Protein AF-A0A4Q3AHG5-F1 (afdb_monomer_lite)

Structure (mmCIF, N/CA/C/O backbone):
data_AF-A0A4Q3AHG5-F1
#
_entry.id   AF-A0A4Q3AHG5-F1
#
loop_
_atom_site.group_PDB
_atom_site.id
_atom_site.type_symbol
_atom_site.label_atom_id
_atom_site.label_alt_id
_atom_site.label_comp_id
_atom_site.label_asym_id
_atom_site.label_entity_id
_atom_site.label_seq_id
_atom_site.pdbx_PDB_ins_code
_atom_site.Cartn_x
_atom_site.Cartn_y
_atom_site.Cartn_z
_atom_site.occupancy
_atom_site.B_iso_or_equiv
_atom_site.auth_seq_id
_atom_site.auth_comp_id
_atom_site.auth_asym_id
_atom_site.auth_atom_id
_atom_site.pdbx_PDB_model_num
ATOM 1 N N . MET A 1 1 ? -58.871 13.469 32.195 1.00 43.81 1 MET A N 1
ATOM 2 C CA . MET A 1 1 ? -58.552 12.671 30.994 1.00 43.81 1 MET A CA 1
ATOM 3 C C . MET A 1 1 ? -58.420 13.637 29.827 1.00 43.81 1 MET A C 1
ATOM 5 O O . MET A 1 1 ? -59.429 14.052 29.287 1.00 43.81 1 MET A O 1
ATOM 9 N N . SER A 1 2 ? -57.200 14.090 29.534 1.00 33.41 2 SER A N 1
ATOM 10 C CA . SER A 1 2 ? -56.873 14.821 28.304 1.00 33.41 2 SER A CA 1
ATOM 11 C C . SER A 1 2 ? -55.388 14.626 28.017 1.00 33.41 2 SER A C 1
ATOM 13 O O . SER A 1 2 ? -54.560 14.766 28.915 1.00 33.41 2 SER A O 1
ATOM 15 N N . LEU A 1 3 ? -55.101 14.195 26.791 1.00 42.97 3 LEU A N 1
ATOM 16 C CA . LEU A 1 3 ? -53.806 13.745 26.299 1.00 42.97 3 LEU A CA 1
ATOM 17 C C . LEU A 1 3 ? -52.783 14.888 26.208 1.00 42.97 3 LEU A C 1
ATOM 19 O O . LEU A 1 3 ? -53.031 15.891 25.546 1.00 42.97 3 LEU A O 1
ATOM 23 N N . GLN A 1 4 ? -51.590 14.672 26.766 1.00 41.00 4 GLN A N 1
ATOM 24 C CA . GLN A 1 4 ? -50.352 15.319 26.324 1.00 41.00 4 GLN A CA 1
ATOM 25 C C . GLN A 1 4 ? -49.318 14.232 26.013 1.00 41.00 4 GLN A C 1
ATOM 27 O O . GLN A 1 4 ? -48.500 13.857 26.844 1.00 41.00 4 GLN A O 1
ATOM 32 N N . ALA A 1 5 ? -49.376 13.714 24.791 1.00 47.72 5 ALA A N 1
ATOM 33 C CA . ALA A 1 5 ? -48.296 12.965 24.166 1.00 47.72 5 ALA A CA 1
ATOM 34 C C . ALA A 1 5 ? -48.168 13.520 22.746 1.00 47.72 5 ALA A C 1
ATOM 36 O O . ALA A 1 5 ? -49.102 13.378 21.962 1.00 47.72 5 ALA A O 1
ATOM 37 N N . GLY A 1 6 ? -47.069 14.211 22.423 1.00 43.62 6 GLY A N 1
ATOM 38 C CA . GLY A 1 6 ? -46.882 14.641 21.032 1.00 43.62 6 GLY A CA 1
ATOM 39 C C . GLY A 1 6 ? -45.832 15.695 20.687 1.00 43.62 6 GLY A C 1
ATOM 40 O O . GLY A 1 6 ? -45.712 15.989 19.506 1.00 43.62 6 GLY A O 1
ATOM 41 N N . LEU A 1 7 ? -45.069 16.273 21.624 1.00 42.75 7 LEU A N 1
ATOM 42 C CA . LEU A 1 7 ? -44.171 17.400 21.281 1.00 42.75 7 LEU A CA 1
ATOM 43 C C . LEU A 1 7 ? -42.697 17.242 21.681 1.00 42.75 7 LEU A C 1
ATOM 45 O O . LEU A 1 7 ? -41.909 18.141 21.412 1.00 42.75 7 LEU A O 1
ATOM 49 N N . SER A 1 8 ? -42.281 16.110 22.262 1.00 42.31 8 SER A N 1
ATOM 50 C CA . SER A 1 8 ? -40.872 15.939 22.670 1.00 42.31 8 SER A CA 1
ATOM 51 C C . SER A 1 8 ? -39.972 15.286 21.613 1.00 42.31 8 SER A C 1
ATOM 53 O O . SER A 1 8 ? -38.752 15.310 21.765 1.00 42.31 8 SER A O 1
ATOM 55 N N . THR A 1 9 ? -40.527 14.696 20.552 1.00 47.41 9 THR A N 1
ATOM 56 C CA . THR A 1 9 ? -39.749 13.846 19.632 1.00 47.41 9 THR A CA 1
ATOM 57 C C . THR A 1 9 ? -39.078 14.620 18.492 1.00 47.41 9 THR A C 1
ATOM 59 O O . THR A 1 9 ? -38.062 14.176 17.977 1.00 47.41 9 THR A O 1
ATOM 62 N N . SER A 1 10 ? -39.586 15.789 18.096 1.00 46.09 10 SER A N 1
ATOM 63 C CA . SER A 1 10 ? -39.131 16.495 16.884 1.00 46.09 10 SER A CA 1
ATOM 64 C C . SER A 1 10 ? -37.924 17.424 17.089 1.00 46.09 10 SER A C 1
ATOM 66 O O . SER A 1 10 ? -37.149 17.623 16.158 1.00 46.09 10 SER A O 1
ATOM 68 N N . VAL A 1 11 ? -37.696 17.945 18.302 1.00 44.34 11 VAL A N 1
ATOM 69 C CA . VAL A 1 11 ? -36.540 18.823 18.605 1.00 44.34 11 VAL A CA 1
ATOM 70 C C . VAL A 1 11 ? -35.268 18.020 18.933 1.00 44.34 11 VAL A C 1
ATOM 72 O O . VAL A 1 11 ? -34.158 18.492 18.699 1.00 44.34 11 VAL A O 1
ATOM 75 N N . GLY A 1 12 ? -35.406 16.778 19.417 1.00 39.53 12 GLY A N 1
ATOM 76 C CA . GLY A 1 12 ? -34.269 15.895 19.717 1.00 39.53 12 GLY A CA 1
ATOM 77 C C . GLY A 1 12 ? -33.556 15.349 18.474 1.00 39.53 12 GLY A C 1
ATOM 78 O O . GLY A 1 12 ? -32.334 15.220 18.479 1.00 39.53 12 GLY A O 1
ATOM 79 N N . VAL A 1 13 ? -34.302 15.096 17.393 1.00 48.41 13 VAL A N 1
ATOM 80 C CA . VAL A 1 13 ? -33.778 14.496 16.150 1.00 48.41 13 VAL A CA 1
ATOM 81 C C . VAL A 1 13 ? -32.909 15.485 15.361 1.00 48.41 13 VAL A C 1
ATOM 83 O O . VAL A 1 13 ? -31.876 15.111 14.812 1.00 48.41 13 VAL A O 1
ATOM 86 N N . LEU A 1 14 ? -33.258 16.776 15.356 1.00 44.09 14 LEU A N 1
ATOM 87 C CA . LEU A 1 14 ? -32.527 17.795 14.588 1.00 44.09 14 LEU A CA 1
ATOM 88 C C . LEU A 1 14 ? -31.151 18.136 15.180 1.00 44.09 14 LEU A C 1
ATOM 90 O O . LEU A 1 14 ? -30.244 18.512 14.443 1.00 44.09 14 LEU A O 1
ATOM 94 N N . ARG A 1 15 ? -30.956 17.960 16.494 1.00 48.38 15 ARG A N 1
ATOM 95 C CA . ARG A 1 15 ? -29.663 18.220 17.153 1.00 48.38 15 ARG A CA 1
ATOM 96 C C . ARG A 1 15 ? -28.620 17.128 16.879 1.00 48.38 15 ARG A C 1
ATOM 98 O O . ARG A 1 15 ? -27.434 17.354 17.090 1.00 48.38 15 ARG A O 1
ATOM 105 N N . GLN A 1 16 ? -29.061 15.956 16.423 1.00 55.44 16 GLN A N 1
ATOM 106 C CA . GLN A 1 16 ? -28.198 14.825 16.077 1.00 55.44 16 GLN A CA 1
ATOM 107 C C . GLN A 1 16 ? -27.701 14.898 14.631 1.00 55.44 16 GLN A C 1
ATOM 109 O O . GLN A 1 16 ? -26.611 14.417 14.356 1.00 55.44 16 GLN A O 1
ATOM 114 N N . ALA A 1 17 ? -28.434 15.548 13.721 1.00 61.56 17 ALA A N 1
ATOM 115 C CA . ALA A 1 17 ? -28.044 15.630 12.312 1.00 61.56 17 ALA A CA 1
ATOM 116 C C . ALA A 1 17 ? -26.691 16.336 12.096 1.00 61.56 17 ALA A C 1
ATOM 118 O O . ALA A 1 17 ? -25.927 15.928 11.234 1.00 61.56 17 ALA A O 1
ATOM 119 N N . SER A 1 18 ? -26.339 17.332 12.919 1.00 67.62 18 SER A N 1
ATOM 120 C CA . SER A 1 18 ? -25.018 17.981 12.864 1.00 67.62 18 SER A CA 1
ATOM 121 C C . SER A 1 18 ? -23.879 17.142 13.460 1.00 67.62 18 SER A C 1
ATOM 123 O O . SER A 1 18 ? -22.730 17.568 13.414 1.00 67.62 18 SER A O 1
ATOM 125 N N . ALA A 1 19 ? -24.186 15.997 14.076 1.00 69.75 19 ALA A N 1
ATOM 126 C CA . ALA A 1 19 ? -23.200 15.076 14.640 1.00 69.75 19 ALA A CA 1
ATOM 127 C C . ALA A 1 19 ? -22.838 13.928 13.680 1.00 69.75 19 ALA A C 1
ATOM 129 O O . ALA A 1 19 ? -21.925 13.163 13.982 1.00 69.75 19 ALA A O 1
ATOM 130 N N . PHE A 1 20 ? -23.530 13.810 12.541 1.00 71.44 20 PHE A N 1
ATOM 131 C CA . PHE A 1 20 ? -23.268 12.795 11.525 1.00 71.44 20 PHE A CA 1
ATO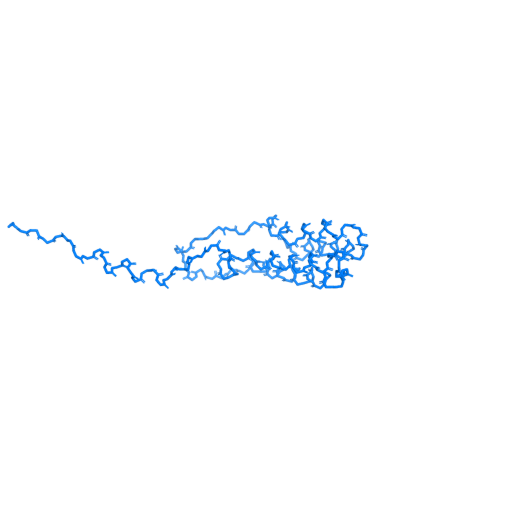M 132 C C . PHE A 1 20 ? -22.928 13.457 10.192 1.00 71.44 20 PHE A C 1
ATOM 134 O O . PHE A 1 20 ? -23.702 14.254 9.668 1.00 71.44 20 PHE A O 1
ATOM 141 N N . THR A 1 21 ? -21.788 13.082 9.620 1.00 75.56 21 THR A N 1
ATOM 142 C CA . THR A 1 21 ? -21.450 13.428 8.239 1.00 75.56 21 THR A CA 1
ATOM 143 C C . THR A 1 21 ? -22.020 12.352 7.325 1.00 75.56 21 THR A C 1
ATOM 145 O O . THR A 1 21 ? -21.632 11.190 7.423 1.00 75.56 21 THR A O 1
ATOM 148 N N . VAL A 1 22 ? -22.942 12.734 6.442 1.00 79.31 22 VAL A N 1
ATOM 149 C CA . VAL A 1 22 ? -23.476 11.867 5.385 1.00 79.31 22 VAL A CA 1
ATOM 150 C C . VAL A 1 22 ? -23.034 12.449 4.051 1.00 79.31 22 VAL A C 1
ATOM 152 O O . VAL A 1 22 ? -23.282 13.621 3.777 1.00 79.31 22 VAL A O 1
ATOM 155 N N . GLY A 1 23 ? -22.363 11.638 3.245 1.00 78.69 23 GLY A N 1
ATOM 156 C CA . GLY A 1 23 ? -21.908 11.999 1.910 1.00 78.69 23 GLY A CA 1
ATOM 157 C C . GLY A 1 23 ? -21.851 10.764 1.021 1.00 78.69 23 GLY A C 1
ATOM 158 O O . GLY A 1 23 ? -21.909 9.638 1.518 1.00 78.69 23 GLY A O 1
ATOM 159 N N . ASP A 1 24 ? -21.746 10.987 -0.285 1.00 81.19 24 ASP A N 1
ATOM 160 C CA . ASP A 1 24 ? -21.779 9.917 -1.291 1.00 81.19 24 ASP A CA 1
ATOM 161 C C . ASP A 1 24 ? -20.437 9.174 -1.424 1.00 81.19 24 ASP A C 1
ATOM 163 O O . ASP A 1 24 ? -20.372 8.093 -2.007 1.00 81.19 24 ASP A O 1
ATOM 167 N N . GLU A 1 25 ? -19.364 9.729 -0.854 1.00 80.12 25 GLU A N 1
ATOM 168 C CA . GLU A 1 25 ? -18.000 9.213 -0.962 1.00 80.12 25 GLU A CA 1
ATOM 169 C C . GLU A 1 25 ? -17.383 8.928 0.410 1.00 80.12 25 GLU A C 1
ATOM 171 O O . GLU A 1 25 ? -17.684 9.575 1.419 1.00 80.12 25 GLU A O 1
ATOM 176 N N . ARG A 1 26 ? -16.461 7.959 0.436 1.00 78.75 26 ARG A N 1
ATOM 177 C CA . ARG A 1 26 ? -15.620 7.696 1.607 1.00 78.75 26 ARG A CA 1
ATOM 178 C C . ARG A 1 26 ? -14.658 8.866 1.808 1.00 78.75 26 ARG A C 1
ATOM 180 O O . ARG A 1 26 ? -14.085 9.383 0.857 1.00 78.75 26 ARG A O 1
ATOM 187 N N . GLN A 1 27 ? -14.484 9.259 3.062 1.00 82.19 27 GLN A N 1
ATOM 188 C CA . GLN A 1 27 ? -13.609 10.350 3.489 1.00 82.19 27 GLN A CA 1
ATOM 189 C C . GLN A 1 27 ? -12.568 9.777 4.455 1.00 82.19 27 GLN A C 1
ATOM 191 O O . GLN A 1 27 ? -12.873 8.836 5.191 1.00 82.19 27 GLN A O 1
ATOM 196 N N . ILE A 1 28 ? -11.360 10.340 4.485 1.00 82.50 28 ILE A N 1
ATOM 197 C CA . ILE A 1 28 ? -10.244 9.832 5.306 1.00 82.50 28 ILE A CA 1
ATOM 198 C C . ILE A 1 28 ? -10.596 9.865 6.801 1.00 82.50 28 ILE A C 1
ATOM 200 O O . ILE A 1 28 ? -10.192 8.992 7.566 1.00 82.50 28 ILE A O 1
ATOM 204 N N . GLU A 1 29 ? -11.389 10.851 7.212 1.00 81.00 29 GLU A N 1
ATOM 205 C CA . GLU A 1 29 ? -11.844 11.066 8.585 1.00 81.00 29 GLU A CA 1
ATOM 206 C C . GLU A 1 29 ? -12.796 9.966 9.065 1.00 81.00 29 GLU A C 1
ATOM 208 O O . GLU A 1 29 ? -12.882 9.702 10.264 1.00 81.00 29 GLU A O 1
ATOM 213 N N . ASN A 1 30 ? -13.496 9.322 8.127 1.00 78.88 30 ASN A N 1
ATOM 214 C CA . ASN A 1 30 ? -14.543 8.343 8.410 1.00 78.88 30 ASN A CA 1
ATOM 215 C C . ASN A 1 30 ? -14.146 6.918 7.994 1.00 78.88 30 ASN A C 1
ATOM 217 O O . ASN A 1 30 ? -14.775 5.958 8.436 1.00 78.88 30 ASN A O 1
ATOM 221 N N . ASP A 1 31 ? -13.121 6.770 7.153 1.00 85.81 31 ASP A N 1
ATOM 222 C CA . ASP A 1 31 ? -12.578 5.490 6.717 1.00 85.81 31 ASP A CA 1
ATOM 223 C C . ASP A 1 31 ? -11.043 5.557 6.594 1.00 85.81 31 ASP A C 1
ATOM 225 O O . ASP A 1 31 ? -10.519 6.136 5.636 1.00 85.81 31 ASP A O 1
ATOM 229 N N . PRO A 1 32 ? -10.290 4.913 7.504 1.00 82.88 32 PRO A N 1
ATOM 230 C CA . PRO A 1 32 ? -8.831 4.917 7.451 1.00 82.88 32 PRO A CA 1
ATOM 231 C C . PRO A 1 32 ? -8.264 4.194 6.213 1.00 82.88 32 PRO A C 1
ATOM 233 O O . PRO A 1 32 ? -7.118 4.457 5.844 1.00 82.88 32 PRO A O 1
ATOM 236 N N . ARG A 1 33 ? -9.037 3.330 5.533 1.00 91.38 33 ARG A N 1
ATOM 237 C CA . ARG A 1 33 ? -8.624 2.688 4.268 1.00 91.38 33 ARG A CA 1
ATOM 238 C C . ARG A 1 33 ? -8.587 3.680 3.110 1.00 91.38 33 ARG A C 1
ATOM 240 O O . ARG A 1 33 ? -7.758 3.539 2.213 1.00 91.38 33 ARG A O 1
ATOM 247 N N . CYS A 1 34 ? -9.424 4.720 3.153 1.00 91.38 34 CYS A N 1
ATOM 248 C CA . CYS A 1 34 ? -9.508 5.743 2.110 1.00 91.38 34 CYS A CA 1
ATOM 249 C C . CYS A 1 34 ? -8.138 6.385 1.823 1.00 91.38 34 CYS A C 1
ATOM 251 O O . CYS A 1 34 ? -7.771 6.572 0.666 1.00 91.38 34 CYS A O 1
ATOM 253 N N . GLY A 1 35 ? -7.323 6.621 2.857 1.00 92.19 35 GLY A N 1
ATOM 254 C CA . GLY A 1 35 ? -5.969 7.152 2.682 1.00 92.19 35 GLY A CA 1
ATOM 255 C C . GLY A 1 35 ? -5.033 6.226 1.890 1.00 92.19 35 GLY A C 1
ATOM 256 O O . GLY A 1 35 ? -4.237 6.710 1.088 1.00 92.19 35 GLY A O 1
ATOM 257 N N . LEU A 1 36 ? -5.129 4.903 2.075 1.00 95.25 36 LEU A N 1
ATOM 258 C CA . LEU A 1 36 ? -4.327 3.934 1.315 1.00 95.25 36 LEU A CA 1
ATOM 259 C C . LEU A 1 36 ? -4.776 3.846 -0.143 1.00 95.25 36 LEU A C 1
ATOM 261 O O . LEU A 1 36 ? -3.917 3.790 -1.021 1.00 95.25 36 LEU A O 1
ATOM 265 N N . LEU A 1 37 ? -6.088 3.906 -0.386 1.00 95.00 37 LEU A N 1
ATOM 266 C CA . LEU A 1 37 ? -6.666 3.926 -1.731 1.00 95.00 37 LEU A CA 1
ATOM 267 C C . LEU A 1 37 ? -6.212 5.159 -2.521 1.00 95.00 37 LEU A C 1
ATOM 269 O O . LEU A 1 37 ? -5.739 5.025 -3.645 1.00 95.00 37 LEU A O 1
ATOM 273 N N . ILE A 1 38 ? -6.270 6.348 -1.910 1.00 95.75 38 ILE A N 1
ATOM 274 C CA . ILE A 1 38 ? -5.792 7.593 -2.535 1.00 95.75 38 ILE A CA 1
ATOM 275 C C . ILE A 1 38 ? -4.298 7.496 -2.860 1.00 95.75 38 ILE A C 1
ATOM 277 O O . ILE A 1 38 ? -3.860 7.898 -3.936 1.00 95.75 38 ILE A O 1
ATOM 281 N N . LEU A 1 39 ? -3.497 6.948 -1.941 1.00 97.56 39 LEU A N 1
ATOM 282 C CA . LEU A 1 39 ? -2.074 6.725 -2.188 1.00 97.56 39 LEU A CA 1
ATOM 283 C C . LEU A 1 39 ? -1.857 5.781 -3.378 1.00 97.56 39 LEU A C 1
ATOM 285 O O . LEU A 1 39 ? -1.065 6.108 -4.260 1.00 97.56 39 LEU A O 1
ATOM 289 N N . ALA A 1 40 ? -2.574 4.659 -3.437 1.00 97.38 40 ALA A N 1
ATOM 290 C CA . ALA A 1 40 ? -2.486 3.725 -4.554 1.00 97.38 40 ALA A CA 1
ATOM 291 C C . ALA A 1 40 ? -2.877 4.387 -5.888 1.00 97.38 40 ALA A C 1
ATOM 293 O O . ALA A 1 40 ? -2.158 4.232 -6.869 1.00 97.38 40 ALA A O 1
ATOM 294 N N . GLU A 1 41 ? -3.925 5.215 -5.914 1.00 97.25 41 GLU A N 1
ATOM 295 C CA . GLU A 1 41 ? -4.325 5.965 -7.112 1.00 97.25 41 GLU A CA 1
ATOM 296 C C . GLU A 1 41 ? -3.235 6.946 -7.582 1.00 97.25 41 GLU A C 1
ATOM 298 O O . GLU A 1 41 ? -2.970 7.064 -8.781 1.00 97.25 41 GLU A O 1
ATOM 303 N N . ILE A 1 42 ? -2.556 7.631 -6.654 1.00 98.25 42 ILE A N 1
ATOM 304 C CA . ILE A 1 42 ? -1.421 8.510 -6.981 1.00 98.25 42 ILE A CA 1
ATOM 305 C C . ILE A 1 42 ? -0.283 7.705 -7.621 1.00 98.25 42 ILE A C 1
ATOM 307 O O . ILE A 1 42 ? 0.298 8.150 -8.614 1.00 98.25 42 ILE A O 1
ATOM 311 N N . ALA A 1 43 ? 0.035 6.530 -7.070 1.00 98.38 43 ALA A N 1
ATOM 312 C CA . ALA A 1 43 ? 1.052 5.650 -7.636 1.00 98.38 43 ALA A CA 1
ATOM 313 C C . ALA A 1 43 ? 0.653 5.140 -9.028 1.00 98.38 43 ALA A C 1
ATOM 315 O O . ALA A 1 43 ? 1.452 5.262 -9.951 1.00 98.38 43 ALA A O 1
ATOM 316 N N . ASP A 1 44 ? -0.573 4.655 -9.215 1.00 97.69 44 ASP A N 1
ATOM 317 C CA . ASP A 1 44 ? -1.061 4.175 -10.514 1.00 97.69 44 ASP A CA 1
ATOM 318 C C . ASP A 1 44 ? -1.057 5.294 -11.564 1.00 97.69 44 ASP A C 1
ATOM 320 O O . ASP A 1 44 ? -0.615 5.099 -12.700 1.00 97.69 44 ASP A O 1
ATOM 324 N N . ARG A 1 45 ? -1.457 6.516 -11.188 1.00 98.25 45 ARG A N 1
ATOM 325 C CA . ARG A 1 45 ? -1.367 7.676 -12.085 1.00 98.25 45 ARG A CA 1
ATOM 326 C C . ARG A 1 45 ? 0.082 7.965 -12.482 1.00 98.25 45 ARG A C 1
ATOM 328 O O . ARG A 1 45 ? 0.323 8.283 -13.648 1.00 98.25 45 ARG A O 1
ATOM 335 N N . ALA A 1 46 ? 1.035 7.830 -11.561 1.00 98.44 46 ALA A N 1
ATOM 336 C CA . ALA A 1 46 ? 2.456 7.971 -11.869 1.00 98.44 46 ALA A CA 1
ATOM 337 C C . ALA A 1 46 ? 2.972 6.855 -12.796 1.00 98.44 46 ALA A C 1
ATOM 339 O O . ALA A 1 46 ? 3.781 7.123 -13.680 1.00 98.44 46 ALA A O 1
ATOM 340 N N . LEU A 1 47 ? 2.461 5.630 -12.649 1.00 98.06 47 LEU A N 1
ATOM 341 C CA . LEU A 1 47 ? 2.805 4.475 -13.489 1.00 98.06 47 LEU A CA 1
ATOM 342 C C . LEU A 1 47 ? 2.111 4.473 -14.856 1.00 98.06 47 LEU A C 1
ATOM 344 O O . LEU A 1 47 ? 2.480 3.688 -15.728 1.00 98.06 47 LEU A O 1
ATOM 348 N N . SER A 1 48 ? 1.118 5.339 -15.062 1.00 96.75 48 SER A N 1
ATOM 349 C CA . SER A 1 48 ? 0.386 5.413 -16.324 1.00 96.75 48 SER A CA 1
ATOM 350 C C . SER A 1 48 ? 1.326 5.621 -17.526 1.00 96.75 48 SER A C 1
ATOM 352 O O . SER A 1 48 ? 2.341 6.312 -17.396 1.00 96.75 48 SER A O 1
ATOM 354 N N . PRO A 1 49 ? 0.976 5.122 -18.730 1.00 94.38 49 PRO A N 1
ATOM 355 C CA . PRO A 1 49 ? 1.825 5.256 -19.919 1.00 94.38 49 PRO A CA 1
ATOM 356 C C . PRO A 1 49 ? 2.203 6.700 -20.267 1.00 94.38 49 PRO A C 1
ATOM 358 O O . PRO A 1 49 ? 3.234 6.940 -20.889 1.00 94.38 49 PRO A O 1
ATOM 361 N N . THR A 1 50 ? 1.356 7.664 -19.893 1.00 96.62 50 THR A N 1
ATOM 362 C CA . THR A 1 50 ? 1.585 9.089 -20.147 1.00 96.62 50 THR A CA 1
ATOM 363 C C . THR A 1 50 ? 2.594 9.703 -19.181 1.00 96.62 50 THR 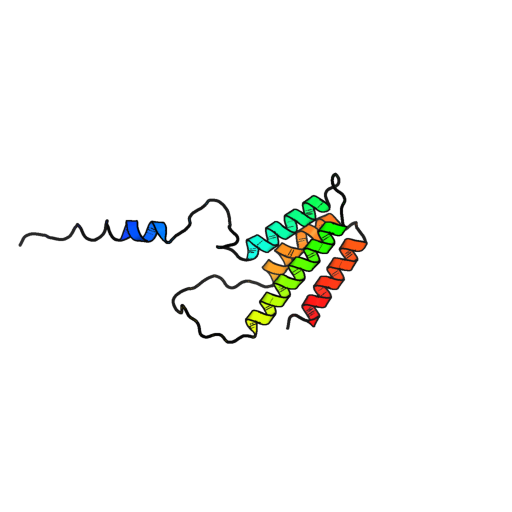A C 1
ATOM 365 O O . THR A 1 50 ? 3.363 10.564 -19.599 1.00 96.62 50 THR A O 1
ATOM 368 N N . VAL A 1 51 ? 2.586 9.301 -17.906 1.00 97.44 51 VAL A N 1
ATOM 369 C CA . VAL A 1 51 ? 3.471 9.879 -16.882 1.00 97.44 51 VAL A CA 1
ATOM 370 C C . VAL A 1 51 ? 4.775 9.091 -16.780 1.00 97.44 51 VAL A C 1
ATOM 372 O O . VAL A 1 51 ? 5.842 9.695 -16.835 1.00 97.44 51 VAL A O 1
ATOM 375 N N . ASN A 1 52 ? 4.687 7.761 -16.689 1.00 95.88 52 ASN A N 1
ATOM 376 C CA . ASN A 1 52 ? 5.816 6.834 -16.613 1.00 95.88 52 ASN A CA 1
ATOM 377 C C . ASN A 1 52 ? 6.903 7.271 -15.608 1.00 95.88 52 ASN A C 1
ATOM 379 O O . ASN A 1 52 ? 8.087 7.343 -15.941 1.00 95.88 52 ASN A O 1
ATOM 383 N N . ASP A 1 53 ? 6.486 7.561 -14.373 1.00 98.19 53 ASP A N 1
ATOM 384 C CA . ASP A 1 53 ? 7.350 7.908 -13.240 1.00 98.19 53 ASP A CA 1
ATOM 385 C C . ASP A 1 53 ? 7.277 6.838 -12.131 1.00 98.19 53 ASP A C 1
ATOM 387 O O . ASP A 1 53 ? 6.529 6.966 -11.152 1.00 98.19 53 ASP A O 1
ATOM 391 N N . PRO A 1 54 ? 8.089 5.772 -12.235 1.00 97.62 54 PRO A N 1
ATOM 392 C CA . PRO A 1 54 ? 8.208 4.768 -11.182 1.00 97.62 54 PRO A CA 1
ATOM 393 C C . PRO A 1 54 ? 8.733 5.327 -9.854 1.00 97.62 54 PRO A C 1
ATOM 395 O O . PRO A 1 54 ? 8.471 4.750 -8.796 1.00 97.62 54 PRO A O 1
ATOM 398 N N . GLY A 1 55 ? 9.471 6.443 -9.881 1.00 98.25 55 GLY A N 1
ATOM 399 C CA . GLY A 1 55 ? 10.051 7.067 -8.695 1.00 98.25 55 GLY A CA 1
ATOM 400 C C . GLY A 1 55 ? 8.974 7.545 -7.724 1.00 98.25 55 GLY A C 1
ATOM 401 O O . GLY A 1 55 ? 9.058 7.274 -6.521 1.00 98.25 55 GLY A O 1
ATOM 402 N N . THR A 1 56 ? 7.914 8.167 -8.246 1.00 98.62 56 THR A N 1
ATOM 403 C CA . THR A 1 56 ? 6.746 8.555 -7.443 1.00 98.62 56 THR A CA 1
ATOM 404 C C . THR A 1 56 ? 6.031 7.338 -6.857 1.00 98.62 56 THR A C 1
ATOM 406 O O . THR A 1 56 ? 5.759 7.317 -5.655 1.00 98.62 56 THR A O 1
ATOM 409 N N . ALA A 1 57 ? 5.799 6.280 -7.642 1.00 98.44 57 ALA A N 1
ATOM 410 C CA . ALA A 1 57 ? 5.184 5.049 -7.134 1.00 98.44 57 ALA A CA 1
ATOM 411 C C . ALA A 1 57 ? 6.015 4.403 -6.006 1.00 98.44 57 ALA A C 1
ATOM 413 O O . ALA A 1 57 ? 5.484 3.953 -4.988 1.00 98.44 57 ALA A O 1
ATOM 414 N N . ILE A 1 58 ? 7.345 4.430 -6.128 1.00 98.62 58 ILE A N 1
ATOM 415 C CA . ILE A 1 58 ? 8.277 3.973 -5.089 1.00 98.62 58 ILE A CA 1
ATOM 416 C C . ILE A 1 58 ? 8.187 4.823 -3.817 1.00 98.62 58 ILE A C 1
ATOM 418 O O . ILE A 1 58 ? 8.222 4.276 -2.706 1.00 98.62 58 ILE A O 1
ATOM 422 N N . ALA A 1 59 ? 8.068 6.144 -3.955 1.00 98.62 59 ALA A N 1
ATOM 423 C CA . ALA A 1 59 ? 7.902 7.047 -2.823 1.00 98.62 59 ALA A CA 1
ATOM 424 C C . ALA A 1 59 ? 6.575 6.789 -2.089 1.00 98.62 59 ALA A C 1
ATOM 426 O O . ALA A 1 59 ? 6.563 6.702 -0.855 1.00 98.62 59 ALA A O 1
ATOM 427 N N . VAL A 1 60 ? 5.490 6.577 -2.842 1.00 98.50 60 VAL A N 1
ATOM 428 C CA . VAL A 1 60 ? 4.171 6.199 -2.318 1.00 98.50 60 VAL A CA 1
ATOM 429 C C . VAL A 1 60 ? 4.237 4.882 -1.544 1.00 98.50 60 VAL A C 1
ATOM 431 O O . VAL A 1 60 ? 3.820 4.854 -0.386 1.00 98.50 60 VAL A O 1
ATOM 434 N N . MET A 1 61 ? 4.840 3.825 -2.103 1.00 98.06 61 MET A N 1
ATOM 435 C CA . MET A 1 61 ? 5.027 2.553 -1.384 1.00 98.06 61 MET A CA 1
ATOM 436 C C . MET A 1 61 ? 5.791 2.749 -0.065 1.00 98.06 61 MET A C 1
ATOM 438 O O . MET A 1 61 ? 5.517 2.094 0.941 1.00 98.06 61 MET A O 1
ATOM 442 N N . GLY A 1 62 ? 6.750 3.679 -0.035 1.00 97.38 62 GLY A N 1
ATOM 443 C CA . GLY A 1 62 ? 7.437 4.068 1.194 1.00 97.38 62 GLY A CA 1
ATOM 444 C C . GLY A 1 62 ? 6.520 4.733 2.225 1.00 97.38 62 GLY A C 1
ATOM 445 O O . GLY A 1 62 ? 6.689 4.495 3.420 1.00 97.38 62 GLY A O 1
ATOM 446 N N . ALA A 1 63 ? 5.568 5.561 1.791 1.00 97.25 63 ALA A N 1
ATOM 447 C CA . ALA A 1 63 ? 4.572 6.171 2.667 1.00 97.25 63 ALA A CA 1
ATOM 448 C C . ALA A 1 63 ? 3.576 5.138 3.212 1.00 97.25 63 ALA A C 1
ATOM 450 O O . ALA A 1 63 ? 3.365 5.097 4.424 1.00 97.25 63 ALA A O 1
ATOM 451 N N . GLN A 1 64 ? 3.051 4.260 2.352 1.00 96.75 64 GLN A N 1
ATOM 452 C CA . GLN A 1 64 ? 2.161 3.162 2.742 1.00 96.75 64 GLN A CA 1
ATOM 453 C C . GLN A 1 64 ? 2.825 2.244 3.779 1.00 96.75 64 GLN A C 1
ATOM 455 O O . GLN A 1 64 ? 2.234 1.970 4.818 1.00 96.75 64 GLN A O 1
ATOM 460 N N . LEU A 1 65 ? 4.094 1.865 3.572 1.00 95.31 65 LEU A N 1
ATOM 461 C CA . LEU A 1 65 ? 4.866 1.073 4.538 1.00 95.31 65 LEU A CA 1
ATOM 462 C C . LEU A 1 65 ? 4.932 1.734 5.926 1.00 95.31 65 LEU A C 1
ATOM 464 O O . LEU A 1 65 ? 4.753 1.061 6.936 1.00 95.31 65 LEU A O 1
ATOM 468 N N . ARG A 1 66 ? 5.176 3.050 5.996 1.00 94.31 66 ARG A N 1
ATOM 469 C CA . ARG A 1 66 ? 5.225 3.768 7.282 1.00 94.31 66 ARG A CA 1
ATOM 470 C C . ARG A 1 66 ? 3.863 3.813 7.971 1.00 94.31 66 ARG A C 1
ATOM 472 O O . ARG A 1 66 ? 3.812 3.689 9.190 1.00 94.31 66 ARG A O 1
ATOM 479 N N . LEU A 1 67 ? 2.784 3.993 7.207 1.00 93.56 67 LEU A N 1
ATOM 480 C CA . LEU A 1 67 ? 1.422 3.982 7.745 1.00 93.56 67 LEU A CA 1
ATOM 481 C C . LEU A 1 67 ? 1.065 2.609 8.320 1.00 93.56 67 LEU A C 1
ATOM 483 O O . LEU A 1 67 ? 0.596 2.530 9.452 1.00 93.56 67 LEU A O 1
ATOM 487 N N . LEU A 1 68 ? 1.349 1.543 7.571 1.00 93.25 68 LEU A N 1
ATOM 488 C CA . LEU A 1 68 ? 1.078 0.171 7.99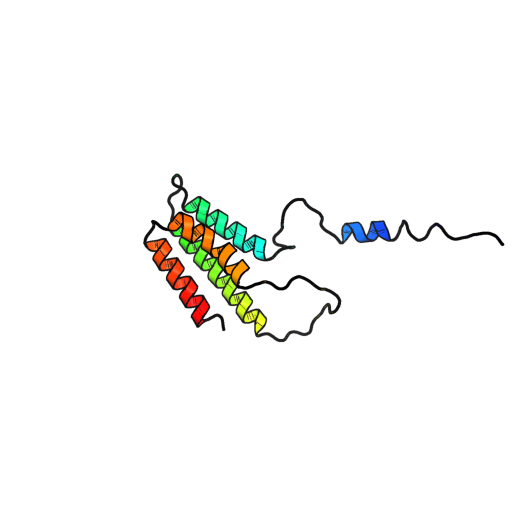6 1.00 93.25 68 LEU A CA 1
ATOM 489 C C . LEU A 1 68 ? 1.923 -0.231 9.213 1.00 93.25 68 LEU A C 1
ATOM 491 O O . LEU A 1 68 ? 1.377 -0.793 10.154 1.00 93.25 68 LEU A O 1
ATOM 495 N N . ASN A 1 69 ? 3.210 0.134 9.259 1.00 91.19 69 ASN A N 1
ATOM 496 C CA . ASN A 1 69 ? 4.041 -0.095 10.449 1.00 91.19 69 ASN A CA 1
ATOM 497 C C . ASN A 1 69 ? 3.484 0.628 11.683 1.00 91.19 69 ASN A C 1
ATOM 499 O O . ASN A 1 69 ? 3.339 0.016 12.735 1.00 91.19 69 ASN A O 1
ATOM 503 N N . LYS A 1 70 ? 3.106 1.907 11.544 1.00 89.81 70 LYS A N 1
ATOM 504 C CA . LYS A 1 70 ? 2.509 2.675 12.647 1.00 89.81 70 LYS A CA 1
ATOM 505 C C . LYS A 1 70 ? 1.209 2.037 13.145 1.00 89.81 70 LYS A C 1
ATOM 507 O O . LYS A 1 70 ? 0.924 2.068 14.339 1.00 89.81 70 LYS A O 1
ATOM 512 N N . TRP A 1 71 ? 0.411 1.474 12.240 1.00 88.50 71 TRP A N 1
ATOM 513 C CA . TRP A 1 71 ? -0.787 0.734 12.620 1.00 88.50 71 TRP A CA 1
ATOM 514 C C . TRP A 1 71 ? -0.447 -0.530 13.418 1.00 88.50 71 TRP A C 1
ATOM 516 O O . TRP A 1 71 ? -1.088 -0.777 14.439 1.00 88.50 71 TRP A O 1
ATOM 526 N N . THR A 1 72 ? 0.580 -1.288 13.029 1.00 86.19 72 THR A N 1
ATOM 527 C CA . THR A 1 72 ? 1.009 -2.455 13.812 1.00 86.19 72 THR A CA 1
ATOM 528 C C . THR A 1 72 ? 1.511 -2.065 15.201 1.00 86.19 72 THR A C 1
ATOM 530 O O . THR A 1 72 ? 1.092 -2.684 16.177 1.00 86.19 72 THR A O 1
ATOM 533 N N . ASP A 1 73 ? 2.305 -0.997 15.319 1.00 85.00 73 ASP A N 1
ATOM 534 C CA . ASP A 1 73 ? 2.757 -0.481 16.620 1.00 85.00 73 ASP A CA 1
ATOM 535 C C . ASP A 1 73 ? 1.561 -0.110 17.514 1.00 85.00 73 ASP A C 1
ATOM 537 O O . ASP A 1 73 ? 1.513 -0.480 18.686 1.00 85.00 73 ASP A O 1
ATOM 541 N N . SER A 1 74 ? 0.531 0.527 16.941 1.00 81.06 74 SER A N 1
ATOM 542 C CA . SER A 1 74 ? -0.678 0.904 17.687 1.00 81.06 74 SER A CA 1
ATOM 543 C C . SER A 1 74 ? -1.474 -0.289 18.232 1.00 81.06 74 SER A C 1
ATOM 545 O O . SER A 1 74 ? -2.192 -0.138 19.217 1.00 81.06 74 SER A O 1
ATOM 547 N N . LYS A 1 75 ? -1.343 -1.489 17.642 1.00 73.81 75 LYS A N 1
ATOM 548 C CA . LYS A 1 75 ? -1.973 -2.708 18.183 1.00 73.81 75 LYS A CA 1
ATOM 549 C C . LYS A 1 75 ? -1.284 -3.221 19.448 1.00 73.81 75 LYS A C 1
ATOM 551 O O . LYS A 1 75 ? -1.909 -3.958 20.207 1.00 73.81 75 LYS A O 1
ATOM 556 N N . LEU A 1 76 ? -0.017 -2.868 19.663 1.00 68.62 76 LEU A N 1
ATOM 557 C CA . LEU A 1 76 ? 0.757 -3.274 20.839 1.00 68.62 76 LEU A CA 1
ATOM 558 C C . LEU A 1 76 ? 0.519 -2.343 22.037 1.00 68.62 76 LEU A C 1
ATOM 560 O O . LEU A 1 76 ? 0.785 -2.721 23.178 1.00 68.62 76 LEU A O 1
ATOM 564 N N . GLU A 1 77 ? -0.001 -1.139 21.797 1.00 75.94 77 GLU A N 1
ATOM 565 C CA . GLU A 1 77 ? -0.287 -0.156 22.838 1.00 75.94 77 GLU A CA 1
ATOM 566 C C . GLU A 1 77 ? -1.635 -0.438 23.519 1.00 75.94 77 GLU A C 1
ATOM 568 O O . GLU A 1 77 ? -2.712 -0.238 22.955 1.00 75.94 77 GLU A O 1
ATOM 573 N N . THR A 1 78 ? -1.604 -0.847 24.788 1.00 69.44 78 THR A N 1
ATOM 574 C CA . THR A 1 78 ? -2.816 -0.921 25.614 1.00 69.44 78 THR A CA 1
ATOM 575 C C . THR A 1 78 ? -3.171 0.471 26.132 1.00 69.44 78 THR A C 1
ATOM 577 O O . THR A 1 78 ? -2.650 0.907 27.159 1.00 69.44 78 THR A O 1
ATOM 580 N N . THR A 1 79 ? -4.056 1.174 25.427 1.00 73.44 79 THR A N 1
ATOM 581 C CA . THR A 1 79 ? -4.597 2.468 25.875 1.00 73.44 79 THR A CA 1
ATOM 582 C C . THR A 1 79 ? -5.982 2.288 26.500 1.00 73.44 79 THR A C 1
ATOM 584 O O . THR A 1 79 ? -6.785 1.481 26.032 1.00 73.44 79 THR A O 1
ATOM 587 N N . GLU A 1 80 ? -6.284 3.050 27.555 1.00 83.31 80 GLU A N 1
ATOM 588 C CA . GLU A 1 80 ? -7.620 3.086 28.157 1.00 83.31 80 GLU A CA 1
ATOM 589 C C . GLU A 1 80 ? -8.666 3.544 27.122 1.00 83.31 80 GLU A C 1
ATOM 591 O O . GLU A 1 80 ? -8.526 4.590 26.481 1.00 83.31 80 GLU A O 1
ATOM 596 N N . CYS A 1 81 ? -9.723 2.747 26.928 1.00 82.62 81 CYS A N 1
ATOM 597 C CA . CYS A 1 81 ? -10.757 3.044 25.940 1.00 82.62 81 CYS A CA 1
ATOM 598 C C . CYS A 1 81 ? -11.602 4.245 26.389 1.00 82.62 81 CYS A C 1
ATOM 600 O O . CYS A 1 81 ? -12.473 4.129 27.250 1.00 82.62 81 CYS A O 1
ATOM 602 N N . ARG A 1 82 ? -11.378 5.403 25.759 1.00 88.25 82 ARG A N 1
ATOM 603 C CA . ARG A 1 82 ? -12.091 6.652 26.073 1.00 88.25 82 ARG A CA 1
ATOM 604 C C . ARG A 1 82 ? -13.596 6.598 25.775 1.00 88.25 82 ARG A C 1
ATOM 606 O O . ARG A 1 82 ? -14.360 7.333 26.395 1.00 88.25 82 ARG A O 1
ATOM 613 N N . PHE A 1 83 ? -14.023 5.759 24.829 1.00 87.50 83 PHE A N 1
ATOM 614 C CA . PHE A 1 83 ? -15.412 5.689 24.359 1.00 87.50 83 PHE A CA 1
ATOM 615 C C . PHE A 1 83 ? -15.904 4.231 24.250 1.00 87.50 83 PHE A C 1
ATOM 617 O O . PHE A 1 83 ? -15.980 3.699 23.145 1.00 87.50 83 PHE A O 1
ATOM 624 N N . PRO A 1 84 ? -16.280 3.577 25.366 1.00 86.62 84 PRO A N 1
ATOM 625 C CA . PRO A 1 84 ? -16.609 2.144 25.382 1.00 86.62 84 PRO A CA 1
ATOM 626 C C . PRO A 1 84 ? -17.834 1.746 24.546 1.00 86.62 84 PRO A C 1
ATOM 628 O O . PRO A 1 84 ? -17.940 0.602 24.118 1.00 86.62 84 PRO A O 1
ATOM 631 N N . SER A 1 85 ? -18.766 2.679 24.327 1.00 89.50 85 SER A N 1
ATOM 632 C CA . SER A 1 85 ? -19.998 2.448 23.555 1.00 89.50 85 SER A CA 1
ATOM 633 C C . SER A 1 85 ? -19.842 2.707 22.052 1.00 89.50 85 SER A C 1
ATOM 635 O O . SER A 1 85 ? -20.816 2.576 21.311 1.00 89.50 85 SER A O 1
ATOM 637 N N . LEU A 1 86 ? -18.661 3.143 21.599 1.00 83.00 86 LEU A N 1
ATOM 638 C CA . LEU A 1 86 ? -18.384 3.377 20.187 1.00 83.00 86 LEU A CA 1
ATOM 639 C C . LEU A 1 86 ? -17.816 2.098 19.573 1.00 83.00 86 LEU A C 1
ATOM 641 O O . LEU A 1 86 ? -16.741 1.639 19.951 1.00 83.00 86 LEU A O 1
ATOM 645 N N . HIS A 1 87 ? -18.528 1.552 18.594 1.00 81.75 87 HIS A N 1
ATOM 646 C CA . HIS A 1 87 ? -18.102 0.373 17.854 1.00 81.75 87 HIS A CA 1
ATOM 647 C C . HIS A 1 87 ? -17.913 0.735 16.385 1.00 81.75 87 HIS A C 1
ATOM 649 O O . HIS A 1 87 ? -18.764 1.391 15.786 1.00 81.75 87 HIS A O 1
ATOM 655 N N . ALA A 1 88 ? -16.808 0.278 15.807 1.00 82.00 88 ALA A N 1
ATOM 656 C CA . ALA A 1 88 ? -16.520 0.370 14.385 1.00 82.00 88 ALA A CA 1
ATOM 657 C C . ALA A 1 88 ? -16.007 -0.993 13.897 1.00 82.00 88 ALA A C 1
ATOM 659 O O . ALA A 1 88 ? -15.461 -1.753 14.705 1.00 82.00 88 ALA A O 1
ATOM 660 N N . PRO A 1 89 ? -16.173 -1.326 12.605 1.00 81.38 89 PRO A N 1
ATOM 661 C CA . PRO A 1 89 ? -15.541 -2.505 12.032 1.00 81.38 89 PRO A CA 1
ATOM 662 C C . PRO A 1 89 ? -14.030 -2.481 12.279 1.00 81.38 89 PRO A C 1
ATOM 664 O O . PRO A 1 89 ? -13.379 -1.449 12.103 1.00 81.38 89 PRO A O 1
ATOM 667 N N . ALA A 1 90 ? -13.473 -3.617 12.699 1.00 84.38 90 ALA A N 1
ATOM 668 C CA . ALA A 1 90 ? -12.029 -3.758 12.805 1.00 84.38 90 ALA A CA 1
ATOM 669 C C . ALA A 1 90 ? -11.398 -3.690 11.409 1.00 84.38 90 ALA A C 1
ATOM 671 O O . ALA A 1 90 ? -11.977 -4.172 10.435 1.00 84.38 90 ALA A O 1
ATOM 672 N N . LEU A 1 91 ? -10.199 -3.115 11.322 1.00 88.88 91 LEU A N 1
ATOM 673 C CA . LEU A 1 91 ? -9.430 -3.142 10.084 1.00 88.88 91 LEU A CA 1
ATOM 674 C C . LEU A 1 91 ? -8.824 -4.525 9.879 1.00 88.88 91 LEU A C 1
ATOM 676 O O . LEU A 1 91 ? -8.088 -5.021 10.739 1.00 88.88 91 LEU A O 1
ATOM 680 N N . ASP A 1 92 ? -9.125 -5.113 8.728 1.00 90.88 92 ASP A N 1
ATOM 681 C CA . ASP A 1 92 ? -8.528 -6.360 8.285 1.00 90.88 92 ASP A CA 1
ATOM 682 C C . ASP A 1 92 ? -7.176 -6.098 7.602 1.00 90.88 92 ASP A C 1
ATOM 684 O O . ASP A 1 92 ? -7.007 -5.146 6.839 1.00 90.88 92 ASP A O 1
ATOM 688 N N . ALA A 1 93 ? -6.177 -6.919 7.929 1.00 91.12 93 ALA A N 1
ATOM 689 C CA . ALA A 1 93 ? -4.825 -6.728 7.414 1.00 91.12 93 ALA A CA 1
ATOM 690 C C . ALA A 1 93 ? -4.720 -7.065 5.922 1.00 91.12 93 ALA A C 1
ATOM 692 O O . ALA A 1 93 ? -3.939 -6.423 5.223 1.00 91.12 93 ALA A O 1
ATOM 693 N N . VAL A 1 94 ? -5.482 -8.051 5.441 1.00 93.38 94 VAL A N 1
ATOM 694 C CA . VAL A 1 94 ? -5.498 -8.432 4.025 1.00 93.38 94 VAL A CA 1
ATOM 695 C C . VAL A 1 94 ? -6.071 -7.279 3.221 1.00 93.38 94 VAL A C 1
ATOM 697 O O . VAL A 1 94 ? -5.394 -6.785 2.329 1.00 93.38 94 VAL A O 1
ATOM 700 N N . ASP A 1 95 ? -7.226 -6.762 3.631 1.00 94.00 95 ASP A N 1
ATOM 701 C CA . ASP A 1 95 ? -7.862 -5.599 3.010 1.00 94.00 95 ASP A CA 1
ATOM 702 C C . ASP A 1 95 ? -6.909 -4.394 2.888 1.00 94.00 95 ASP A C 1
ATOM 704 O O . ASP A 1 95 ? -6.799 -3.786 1.825 1.00 94.00 95 ASP A O 1
ATOM 708 N N . LEU A 1 96 ? -6.180 -4.054 3.959 1.00 94.00 96 LEU A N 1
ATOM 709 C CA . LEU A 1 96 ? -5.228 -2.935 3.945 1.00 94.00 96 LEU A CA 1
ATOM 710 C C . LEU A 1 96 ? -4.044 -3.173 2.998 1.00 94.00 96 LEU A C 1
ATOM 712 O O . LEU A 1 96 ? -3.574 -2.238 2.348 1.00 94.00 96 LEU A O 1
ATOM 716 N N . LEU A 1 97 ? -3.529 -4.404 2.947 1.00 94.62 97 LEU A N 1
ATOM 717 C CA . LEU A 1 97 ? -2.424 -4.765 2.058 1.00 94.62 97 LEU A CA 1
ATOM 718 C C . LEU A 1 97 ? -2.868 -4.766 0.596 1.00 94.62 97 LEU A C 1
ATOM 720 O O . LEU A 1 97 ? -2.134 -4.267 -0.259 1.00 94.62 97 LEU A O 1
ATOM 724 N N . GLU A 1 98 ? -4.054 -5.301 0.318 1.00 95.69 98 GLU A N 1
ATOM 725 C CA . GLU A 1 98 ? -4.630 -5.337 -1.020 1.00 95.69 98 GLU A CA 1
ATOM 726 C C . GLU A 1 98 ? -4.911 -3.923 -1.534 1.00 95.69 98 GLU A C 1
ATOM 728 O O . GLU A 1 98 ? -4.433 -3.578 -2.615 1.00 95.69 98 GLU A O 1
ATOM 733 N N . ASP A 1 99 ? -5.575 -3.078 -0.738 1.00 95.81 99 ASP A N 1
ATOM 734 C CA . ASP A 1 99 ? -5.848 -1.678 -1.087 1.00 95.81 99 ASP A CA 1
ATOM 735 C C . ASP A 1 99 ? -4.555 -0.893 -1.356 1.00 95.81 99 ASP A C 1
ATOM 737 O O . ASP A 1 99 ? -4.498 -0.064 -2.265 1.00 95.81 99 ASP A O 1
ATOM 741 N N . ALA A 1 100 ? -3.504 -1.142 -0.568 1.00 96.62 100 ALA A N 1
ATOM 742 C CA . ALA A 1 100 ? -2.246 -0.418 -0.691 1.00 96.62 100 ALA A CA 1
ATOM 743 C C . ALA A 1 100 ? -1.413 -0.867 -1.901 1.00 96.62 100 ALA A C 1
ATOM 745 O O . ALA A 1 100 ? -0.873 -0.028 -2.624 1.00 96.62 100 ALA A O 1
ATOM 746 N N . PHE A 1 101 ? -1.257 -2.177 -2.104 1.00 97.50 101 PHE A N 1
ATOM 747 C CA . PHE A 1 101 ? -0.208 -2.703 -2.977 1.00 97.50 101 PHE A CA 1
ATOM 748 C C . PHE A 1 101 ? -0.709 -3.376 -4.251 1.00 97.50 101 PHE A C 1
ATOM 750 O O . PHE A 1 101 ? 0.043 -3.385 -5.226 1.00 97.50 101 PHE A O 1
ATOM 757 N N . ASN A 1 102 ? -1.929 -3.922 -4.297 1.00 97.56 102 ASN A N 1
ATOM 758 C CA . ASN A 1 102 ? 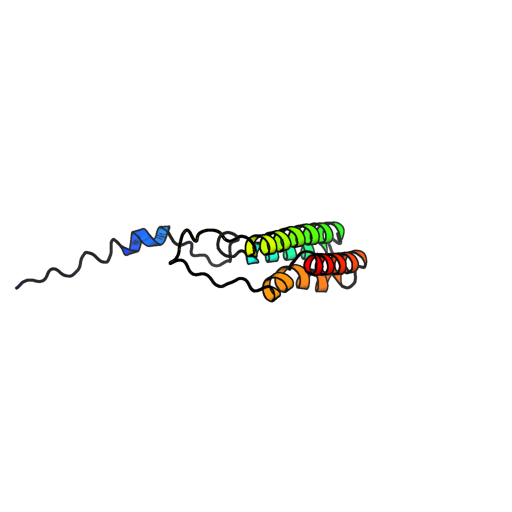-2.396 -4.639 -5.492 1.00 97.56 102 ASN A CA 1
ATOM 759 C C . ASN A 1 102 ? -2.478 -3.752 -6.745 1.00 97.56 102 ASN A C 1
ATOM 761 O O . ASN A 1 102 ? -2.031 -4.216 -7.798 1.00 97.56 102 ASN A O 1
ATOM 765 N N . PRO A 1 103 ? -2.991 -2.505 -6.681 1.00 97.62 103 PRO A N 1
ATOM 766 C CA . PRO A 1 103 ? -3.051 -1.642 -7.862 1.00 97.62 103 PRO A CA 1
ATOM 767 C C . PRO A 1 103 ? -1.650 -1.369 -8.434 1.00 97.62 103 PRO A C 1
ATOM 769 O O . PRO A 1 103 ? -1.386 -1.662 -9.602 1.00 97.62 103 PRO A O 1
ATOM 772 N N . ILE A 1 104 ? -0.709 -1.019 -7.551 1.00 98.19 104 ILE A N 1
ATOM 773 C CA . ILE A 1 104 ? 0.698 -0.752 -7.884 1.00 98.19 104 ILE A CA 1
ATOM 774 C C . ILE A 1 104 ? 1.387 -2.006 -8.435 1.00 98.19 104 ILE A C 1
ATOM 776 O O . ILE A 1 104 ? 2.164 -1.929 -9.385 1.00 98.19 104 ILE A O 1
ATOM 780 N N . ALA A 1 105 ? 1.122 -3.177 -7.848 1.00 97.81 105 ALA A N 1
ATOM 781 C CA . ALA A 1 105 ? 1.686 -4.446 -8.299 1.00 97.81 105 ALA A CA 1
ATOM 782 C C . ALA A 1 105 ? 1.204 -4.813 -9.706 1.00 97.81 105 ALA A C 1
ATOM 784 O O . ALA A 1 105 ? 1.991 -5.308 -10.510 1.00 97.81 105 ALA A O 1
ATOM 785 N N . ARG A 1 106 ? -0.077 -4.563 -9.998 1.00 97.56 106 ARG A N 1
ATOM 786 C CA . ARG A 1 106 ? -0.693 -4.805 -11.304 1.00 97.56 106 ARG A CA 1
ATOM 787 C C . ARG A 1 106 ? -0.124 -3.861 -12.361 1.00 97.56 106 ARG A C 1
ATOM 789 O O . ARG A 1 106 ? 0.372 -4.338 -13.379 1.00 97.56 106 ARG A O 1
ATOM 796 N N . ASP A 1 107 ? -0.164 -2.553 -12.117 1.00 97.44 107 ASP A N 1
ATOM 797 C CA . ASP A 1 107 ? 0.237 -1.552 -13.116 1.00 97.44 107 ASP A CA 1
ATOM 798 C C . ASP A 1 107 ? 1.754 -1.411 -13.242 1.00 97.44 107 ASP A C 1
ATOM 800 O O . ASP A 1 107 ? 2.277 -1.128 -14.318 1.00 97.44 107 ASP A O 1
ATOM 804 N N . GLY A 1 108 ? 2.486 -1.708 -12.171 1.00 96.62 108 GLY A N 1
ATOM 805 C CA . GLY A 1 108 ? 3.943 -1.729 -12.142 1.00 96.62 108 GLY A CA 1
ATOM 806 C C . GLY A 1 108 ? 4.574 -3.081 -12.475 1.00 96.62 108 GLY A C 1
ATOM 807 O O . GLY A 1 108 ? 5.796 -3.194 -12.393 1.00 96.62 108 GLY A O 1
ATOM 808 N N . ALA A 1 109 ? 3.796 -4.108 -12.845 1.00 96.88 109 ALA A N 1
ATOM 809 C CA . ALA A 1 109 ? 4.283 -5.486 -13.006 1.00 96.88 109 ALA A CA 1
ATOM 810 C C . ALA A 1 109 ? 5.470 -5.618 -13.979 1.00 96.88 109 ALA A C 1
ATOM 812 O O . ALA A 1 109 ? 6.360 -6.443 -13.779 1.00 96.88 109 ALA A O 1
ATOM 813 N N . GLY A 1 110 ? 5.487 -4.797 -15.033 1.00 96.75 110 GLY A N 1
ATOM 814 C CA . GLY A 1 110 ? 6.558 -4.768 -16.033 1.00 96.75 110 GLY A CA 1
ATOM 815 C C . GLY A 1 110 ? 7.768 -3.911 -15.652 1.00 96.75 110 GLY A C 1
ATOM 816 O O . GLY A 1 110 ? 8.745 -3.883 -16.398 1.00 96.75 110 GLY A O 1
ATOM 817 N N . ILE A 1 111 ? 7.724 -3.202 -14.521 1.00 97.56 111 ILE A N 1
ATOM 818 C CA . ILE A 1 111 ? 8.737 -2.220 -14.133 1.00 97.56 111 ILE A CA 1
ATOM 819 C C . ILE A 1 111 ? 9.610 -2.799 -13.019 1.00 97.56 111 ILE A C 1
ATOM 821 O O . ILE A 1 111 ? 9.195 -2.943 -11.867 1.00 97.56 111 ILE A O 1
ATOM 825 N N . TYR A 1 112 ? 10.858 -3.113 -13.367 1.00 97.44 112 TYR A N 1
ATOM 826 C CA . TYR A 1 112 ? 11.795 -3.823 -12.494 1.00 97.44 112 TYR A CA 1
ATOM 827 C C . TYR A 1 112 ? 11.962 -3.176 -11.107 1.00 97.44 112 TYR A C 1
ATOM 829 O O . TYR A 1 112 ? 11.846 -3.856 -10.084 1.00 97.44 112 TYR A O 1
ATOM 837 N N . GLU A 1 113 ? 12.202 -1.864 -11.044 1.00 97.38 113 GLU A N 1
ATOM 838 C CA . GLU A 1 113 ? 12.394 -1.155 -9.772 1.00 97.38 113 GLU A CA 1
ATOM 839 C C . GLU A 1 113 ? 11.149 -1.155 -8.875 1.00 97.38 113 GLU A C 1
ATOM 841 O O . GLU A 1 113 ? 11.286 -1.260 -7.652 1.00 97.38 113 GLU A O 1
ATOM 846 N N . VAL A 1 114 ? 9.948 -1.120 -9.463 1.00 98.06 114 VAL A N 1
ATOM 847 C CA . VAL A 1 114 ? 8.679 -1.213 -8.727 1.00 98.06 114 VAL A CA 1
ATOM 848 C C . VAL A 1 114 ? 8.546 -2.598 -8.105 1.00 98.06 114 VAL A C 1
ATOM 850 O O . VAL A 1 114 ? 8.324 -2.703 -6.898 1.00 98.06 114 VAL A O 1
ATOM 853 N N . GLY A 1 115 ? 8.789 -3.658 -8.882 1.00 97.88 115 GLY A N 1
ATOM 854 C CA . GLY A 1 115 ? 8.756 -5.037 -8.390 1.00 97.88 115 GLY A CA 1
ATOM 85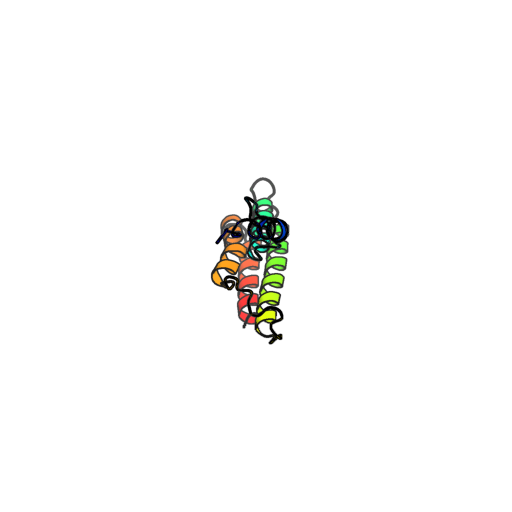5 C C . GLY A 1 115 ? 9.740 -5.285 -7.241 1.00 97.88 115 GLY A C 1
ATOM 856 O O . GLY A 1 115 ? 9.365 -5.834 -6.202 1.00 97.88 115 GLY A O 1
ATOM 857 N N . ILE A 1 116 ? 10.987 -4.815 -7.369 1.00 98.25 116 ILE A N 1
ATOM 858 C CA . ILE A 1 116 ? 11.986 -4.904 -6.290 1.00 98.25 116 ILE A CA 1
ATOM 859 C C . ILE A 1 116 ? 11.526 -4.137 -5.049 1.00 98.25 116 ILE A C 1
ATOM 861 O O . ILE A 1 116 ? 11.688 -4.616 -3.920 1.00 98.25 116 ILE A O 1
ATOM 865 N N . ARG A 1 117 ? 10.969 -2.935 -5.225 1.00 97.88 117 ARG A N 1
ATOM 866 C CA . ARG A 1 117 ? 10.535 -2.111 -4.097 1.00 97.88 117 ARG A CA 1
ATOM 867 C C . ARG A 1 117 ? 9.346 -2.719 -3.364 1.00 97.88 117 ARG A C 1
ATOM 869 O O . ARG A 1 117 ? 9.350 -2.672 -2.130 1.00 97.88 117 ARG A O 1
ATOM 876 N N . LEU A 1 118 ? 8.398 -3.296 -4.097 1.00 97.69 118 LEU A N 1
ATOM 877 C CA . LEU A 1 118 ? 7.236 -3.994 -3.560 1.00 97.69 118 LEU A CA 1
ATOM 878 C C . LEU A 1 118 ? 7.668 -5.184 -2.700 1.00 97.69 118 LEU A C 1
ATOM 880 O O . LEU A 1 118 ? 7.305 -5.260 -1.528 1.00 97.69 118 LEU A O 1
ATOM 884 N N . GLN A 1 119 ? 8.533 -6.057 -3.226 1.00 97.00 119 GLN A N 1
ATOM 885 C CA . GLN A 1 119 ? 9.046 -7.205 -2.468 1.00 97.00 119 GLN A CA 1
ATOM 886 C C . GLN A 1 119 ? 9.763 -6.771 -1.182 1.00 97.00 119 GLN A C 1
ATOM 888 O O . GLN A 1 119 ? 9.546 -7.353 -0.120 1.00 97.00 119 GLN A O 1
ATOM 893 N N . LYS A 1 120 ? 10.578 -5.710 -1.247 1.00 96.56 120 LYS A N 1
ATOM 894 C CA . LYS A 1 120 ? 11.241 -5.142 -0.062 1.00 96.56 120 LYS A CA 1
ATOM 895 C C . LYS A 1 120 ? 10.248 -4.565 0.948 1.00 96.56 120 LYS A C 1
ATOM 897 O O . LYS A 1 120 ? 10.477 -4.703 2.144 1.00 96.56 120 LYS A O 1
ATOM 902 N N . ALA A 1 121 ? 9.178 -3.912 0.491 1.00 94.88 121 ALA A N 1
ATOM 903 C CA . ALA A 1 121 ? 8.145 -3.370 1.370 1.00 94.88 121 ALA A CA 1
ATOM 904 C C . ALA A 1 121 ? 7.395 -4.491 2.104 1.00 94.88 121 ALA A C 1
ATOM 906 O O . ALA A 1 121 ? 7.282 -4.440 3.325 1.00 94.88 121 ALA A O 1
ATOM 907 N N . LEU A 1 122 ? 6.973 -5.534 1.384 1.00 94.38 122 LEU A N 1
ATOM 908 C CA . LEU A 1 122 ? 6.297 -6.694 1.970 1.00 94.38 122 LEU A CA 1
ATOM 909 C C . LEU A 1 122 ? 7.206 -7.462 2.938 1.00 94.38 122 LEU A C 1
ATOM 911 O O . LEU A 1 122 ? 6.773 -7.852 4.020 1.00 94.38 122 LEU A O 1
ATOM 915 N N . LEU A 1 123 ? 8.488 -7.632 2.594 1.00 95.06 123 LEU A N 1
ATOM 916 C CA . LEU A 1 123 ? 9.465 -8.227 3.505 1.00 95.06 123 LEU A CA 1
ATOM 917 C C . LEU A 1 123 ? 9.651 -7.374 4.767 1.00 95.06 123 LEU A C 1
ATOM 919 O O . LEU A 1 123 ? 9.705 -7.922 5.862 1.00 95.06 123 LEU A O 1
ATOM 923 N N . ALA A 1 124 ? 9.726 -6.048 4.630 1.00 92.94 124 ALA A N 1
ATOM 924 C CA . ALA A 1 124 ? 9.827 -5.152 5.777 1.00 92.94 124 ALA A CA 1
ATOM 925 C C . ALA A 1 124 ? 8.594 -5.259 6.685 1.00 92.94 124 ALA A C 1
ATOM 927 O O . ALA A 1 124 ? 8.764 -5.354 7.894 1.00 92.94 124 ALA A O 1
ATOM 928 N N . LEU A 1 125 ? 7.384 -5.325 6.121 1.00 90.75 125 LEU A N 1
ATOM 929 C CA . LEU A 1 125 ? 6.155 -5.546 6.893 1.00 90.75 125 LEU A CA 1
ATOM 930 C C . LEU A 1 125 ? 6.166 -6.887 7.616 1.00 90.75 125 LEU A C 1
ATOM 932 O O . LEU A 1 125 ? 5.785 -6.941 8.771 1.00 90.75 125 LEU A O 1
ATOM 936 N N . LYS A 1 126 ? 6.661 -7.953 6.983 1.00 90.06 126 LYS A N 1
ATOM 937 C CA . LYS A 1 126 ? 6.796 -9.259 7.639 1.00 90.06 126 LYS A CA 1
ATOM 938 C C . LYS A 1 126 ? 7.795 -9.247 8.805 1.00 90.06 126 LYS A C 1
ATOM 940 O O . LYS A 1 126 ? 7.649 -10.024 9.739 1.00 90.06 126 LYS A O 1
ATOM 945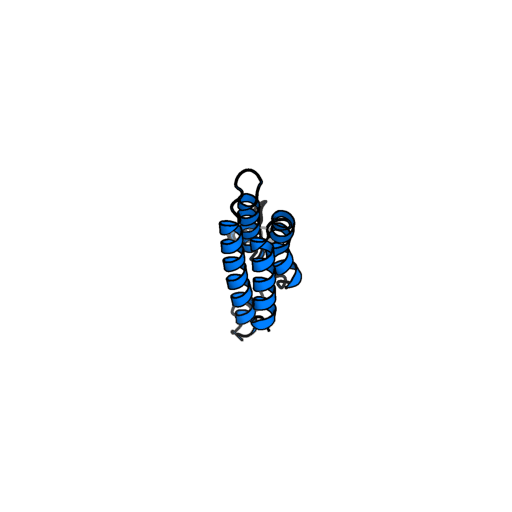 N N . LEU A 1 127 ? 8.862 -8.452 8.705 1.00 87.75 127 LEU A N 1
ATOM 946 C CA . LEU A 1 127 ? 9.928 -8.410 9.713 1.00 87.75 127 LEU A CA 1
ATOM 947 C C . LEU A 1 127 ? 9.640 -7.427 10.854 1.00 87.75 127 LEU A C 1
ATOM 949 O O . LEU A 1 127 ? 10.114 -7.644 11.964 1.00 87.75 127 LEU A O 1
ATOM 953 N N . LEU A 1 128 ? 8.932 -6.334 10.563 1.00 79.44 128 LEU A N 1
ATOM 954 C CA . LEU A 1 128 ? 8.640 -5.250 11.506 1.00 79.44 128 LEU A CA 1
ATOM 955 C C . LEU A 1 128 ? 7.211 -5.319 12.048 1.00 79.44 128 LEU A C 1
ATOM 957 O O . LEU A 1 128 ? 6.970 -4.920 13.181 1.00 79.44 128 LEU A O 1
ATOM 961 N N . GLY A 1 129 ? 6.270 -5.804 11.241 1.00 65.00 129 GLY A N 1
ATOM 962 C CA . GLY A 1 129 ? 4.900 -6.053 11.651 1.00 65.00 129 GLY A CA 1
ATOM 963 C C . GLY A 1 129 ? 4.800 -7.439 12.278 1.00 65.00 129 GLY A C 1
ATOM 964 O O . GLY A 1 129 ? 4.879 -8.434 11.563 1.00 65.00 129 GLY A O 1
ATOM 965 N N . GLY A 1 130 ? 4.703 -7.483 13.609 1.00 51.22 130 GLY A N 1
ATOM 966 C CA . GLY A 1 130 ? 4.512 -8.715 14.384 1.00 51.22 130 GLY A CA 1
ATOM 967 C C . GLY A 1 130 ? 3.222 -9.459 14.062 1.00 51.22 130 GLY A C 1
ATOM 968 O O . GLY A 1 130 ? 2.231 -8.800 13.671 1.00 51.22 130 GLY A O 1
#

Secondary structure (DSSP, 8-state):
-----SSSHHHHHHHHHTT----SS--TTT-HHHHHHHHHHHHHHHHSTTT--HHHHHHHHHHHHHHHHHHHHHHH-----S-TT---PPPPHHHHHHHHHHHHHHHTTT-HHHHHHHHHHHHHHHHH--

pLDDT: mean 84.34, std 17.55, range [33.41, 98.62]

Foldseek 3Di:
DDDDDDPPPPVVVVVCVVVDDDDPDDDCVRDVLVVLLVLLVQLLVCLDPVNNHNVSVLVSLVVLLVVLLVVLVVVVDDDDDPCPPDDDDDDDPVSSCCSNPVSQCVSCVVPPVSVVSSVVSVVCCVVRRD

Sequence (130 aa):
MSLQAGLSTSVGVLRQASAFTVGDERQIENDPRCGLLILAEIADRALSPTVNDPGTAIAVMGAQLRLLNKWTDSKLETTECRFPSLHAPALDAVDLLEDAFNPIARDGAGIYEVGIRLQKALLALKLLGG

Radius of gyration: 21.82 Å; chains: 1; bounding box: 71×28×51 Å